Protein AF-A0A367ZGS3-F1 (afdb_monomer)

Nearest PDB structures (foldseek):
  3hsa-assembly1_B  TM=4.993E-01  e=2.688E+00  Shewanella amazonensis SB2B

Sequence (99 aa):
MPASLKAPCRSCHLPYLNGKDGLCLACLRGSSPVGLRCACGEIAVTVLLDRVGLNGEYAVEIPLCEQCLALELESWECQSVRSSAIEEERRAEKLASHF

Solvent-accessible surface ar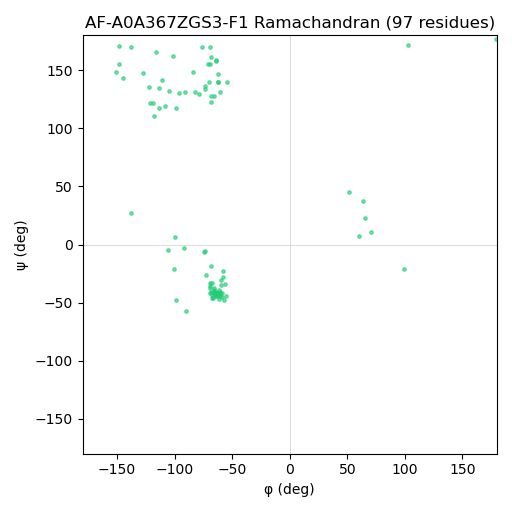ea (backbone atoms only — not comparable to full-atom values): 5780 Å² total; per-residue (Å²): 126,78,71,44,76,53,81,45,18,77,83,80,63,46,37,64,88,58,58,59,95,59,31,28,50,33,63,77,68,76,45,85,74,74,82,44,53,14,92,89,66,47,66,26,69,37,27,39,37,40,54,44,69,103,78,43,78,42,81,45,77,44,46,26,18,69,72,59,43,52,56,52,53,54,52,49,57,56,51,52,56,53,54,53,52,56,54,52,52,56,49,52,52,55,59,57,72,75,107

Foldseek 3Di:
DAKDWDAAAPPPRAEEDDDPPSHHPCVVVVHDDDFDAAPVGHTFNTWMWFFDDPVSPDTDIGGDHPVVVVVVVVVVVVVVVVVVVVVVVVVVVVVVVVD

Structure (mmCIF, N/CA/C/O backbone):
data_AF-A0A367ZGS3-F1
#
_entry.id   AF-A0A367ZGS3-F1
#
loop_
_atom_site.group_PDB
_atom_site.id
_atom_site.type_symbol
_atom_site.label_atom_id
_atom_site.label_alt_id
_atom_site.label_comp_id
_atom_site.label_asym_id
_atom_site.label_entity_id
_atom_site.label_seq_id
_atom_site.pdbx_PDB_ins_code
_atom_site.Cartn_x
_atom_site.Cartn_y
_atom_site.Cartn_z
_atom_site.occupancy
_atom_site.B_iso_or_equiv
_atom_site.auth_seq_id
_atom_site.auth_comp_id
_atom_site.auth_asym_id
_atom_site.auth_atom_id
_atom_site.pdbx_PDB_model_num
ATOM 1 N N . MET A 1 1 ? 0.881 8.356 -13.707 1.00 48.75 1 MET A N 1
ATOM 2 C CA . MET A 1 1 ? 1.548 8.390 -12.390 1.00 48.75 1 MET A CA 1
ATOM 3 C C . MET A 1 1 ? 2.207 7.043 -12.226 1.00 48.75 1 MET A C 1
ATOM 5 O O . MET A 1 1 ? 1.489 6.070 -12.435 1.00 48.75 1 MET A O 1
ATOM 9 N N . PRO A 1 2 ? 3.524 6.984 -11.981 1.00 69.25 2 PRO A N 1
ATOM 10 C CA . PRO A 1 2 ? 4.196 5.718 -11.733 1.00 69.25 2 PRO A CA 1
ATOM 11 C C . PRO A 1 2 ? 3.654 5.082 -10.454 1.00 69.25 2 PRO A C 1
ATOM 13 O O . PRO A 1 2 ? 3.069 5.765 -9.604 1.00 69.25 2 PRO A O 1
ATOM 16 N N . ALA A 1 3 ? 3.844 3.776 -10.358 1.00 79.00 3 ALA A N 1
ATOM 17 C CA . ALA A 1 3 ? 3.497 3.002 -9.190 1.00 79.00 3 ALA A CA 1
ATOM 18 C C . ALA A 1 3 ? 4.170 3.595 -7.932 1.00 79.00 3 ALA A C 1
ATOM 20 O O . ALA A 1 3 ? 5.292 4.105 -7.987 1.00 79.00 3 ALA A O 1
ATOM 21 N N . SER A 1 4 ? 3.457 3.627 -6.807 1.00 91.31 4 SER A N 1
ATOM 22 C CA . SER A 1 4 ? 3.931 4.283 -5.578 1.00 91.31 4 SER A CA 1
ATOM 23 C C . SER A 1 4 ? 3.403 3.591 -4.329 1.00 91.31 4 SER A C 1
ATOM 25 O O . SER A 1 4 ? 2.368 2.936 -4.368 1.00 91.31 4 SER A O 1
ATOM 27 N N . LEU A 1 5 ? 4.095 3.726 -3.199 1.00 94.62 5 LEU A N 1
ATOM 28 C CA . LEU A 1 5 ? 3.669 3.094 -1.950 1.00 94.62 5 LEU A CA 1
ATOM 29 C C . LEU A 1 5 ? 2.761 4.024 -1.144 1.00 94.62 5 LEU A C 1
ATOM 31 O O . LEU A 1 5 ? 3.088 5.187 -0.896 1.00 94.62 5 LEU A O 1
ATOM 35 N N . LYS A 1 6 ? 1.623 3.496 -0.694 1.00 95.56 6 LYS A N 1
ATOM 36 C CA . LYS A 1 6 ? 0.701 4.204 0.195 1.00 95.56 6 LYS A CA 1
ATOM 37 C C . LYS A 1 6 ? 1.288 4.279 1.602 1.00 95.56 6 LYS A C 1
ATOM 39 O O . LYS A 1 6 ? 1.720 3.273 2.161 1.00 95.56 6 LYS A O 1
ATOM 44 N N . ALA A 1 7 ? 1.238 5.462 2.210 1.00 96.69 7 ALA A N 1
ATOM 45 C CA . ALA A 1 7 ? 1.662 5.635 3.595 1.00 96.69 7 ALA A CA 1
ATOM 46 C C . ALA A 1 7 ? 0.785 4.802 4.560 1.00 96.69 7 ALA A C 1
ATOM 48 O O . ALA A 1 7 ? -0.441 4.759 4.393 1.00 96.69 7 ALA A O 1
ATOM 49 N N . PRO A 1 8 ? 1.378 4.172 5.592 1.00 97.56 8 PRO A N 1
ATOM 50 C CA . PRO A 1 8 ? 0.634 3.383 6.568 1.00 97.56 8 PRO A CA 1
ATOM 51 C C . PRO A 1 8 ? -0.252 4.264 7.457 1.00 97.56 8 PRO A C 1
ATOM 53 O O . PRO A 1 8 ? -0.172 5.496 7.449 1.00 97.56 8 PRO A O 1
ATOM 56 N N . CYS A 1 9 ? -1.123 3.631 8.245 1.00 97.94 9 CYS A N 1
ATOM 57 C CA . CYS A 1 9 ? -1.973 4.350 9.190 1.00 97.94 9 CYS A CA 1
ATOM 58 C C . CYS A 1 9 ? -1.114 5.110 10.209 1.00 97.94 9 CYS A C 1
ATOM 60 O O . CYS A 1 9 ? -0.244 4.527 10.849 1.00 97.94 9 CYS A O 1
ATOM 62 N N . ARG A 1 10 ? -1.400 6.393 10.435 1.00 97.94 10 ARG A N 1
ATOM 63 C CA . ARG A 1 10 ? -0.633 7.220 11.386 1.00 97.94 10 ARG A CA 1
ATOM 64 C C . ARG A 1 10 ? -0.808 6.817 12.853 1.00 97.94 10 ARG A C 1
ATOM 66 O O . ARG A 1 10 ? -0.003 7.223 13.679 1.00 97.94 10 ARG A O 1
ATOM 73 N N . SER A 1 11 ? -1.862 6.062 13.175 1.00 97.38 11 SER A N 1
ATOM 74 C CA . SER A 1 11 ? -2.182 5.654 14.549 1.00 97.38 11 SER A CA 1
ATOM 75 C C . SER A 1 11 ? -1.717 4.235 14.878 1.00 97.38 11 SER A C 1
ATOM 77 O O . SER A 1 11 ? -1.114 4.036 15.924 1.00 97.38 11 SER A O 1
ATOM 79 N N . CYS A 1 12 ? -1.993 3.253 14.015 1.00 96.94 12 CYS A N 1
ATOM 80 C CA . CYS A 1 12 ? -1.622 1.855 14.268 1.00 96.94 12 CYS A CA 1
ATOM 81 C C . CYS A 1 12 ? -0.431 1.364 13.440 1.00 96.94 12 CYS A C 1
ATOM 83 O O . CYS A 1 12 ? -0.024 0.220 13.604 1.00 96.94 12 CYS A O 1
ATOM 85 N N . HIS A 1 13 ? 0.091 2.188 12.527 1.00 97.12 13 HIS A N 1
ATOM 86 C CA . HIS A 1 13 ? 1.207 1.865 11.629 1.00 97.12 13 HIS A CA 1
ATOM 87 C C . HIS A 1 13 ? 0.981 0.674 10.684 1.00 97.12 13 HIS A C 1
ATOM 89 O O . HIS A 1 13 ? 1.888 0.298 9.950 1.00 97.12 13 HIS A O 1
ATOM 95 N N . LEU A 1 14 ? -0.238 0.127 10.628 1.00 97.38 14 LEU A N 1
ATOM 96 C CA . LEU A 1 14 ? -0.587 -0.951 9.707 1.00 97.38 14 LEU A CA 1
ATOM 97 C C . LEU A 1 14 ? -0.967 -0.418 8.314 1.00 97.38 14 LEU A C 1
ATOM 99 O O . LEU A 1 14 ? -1.559 0.669 8.206 1.00 97.38 14 LEU A O 1
ATOM 103 N N . PRO A 1 15 ? -0.686 -1.189 7.246 1.00 97.81 15 PRO A N 1
ATOM 104 C CA . PRO A 1 15 ? -1.210 -0.916 5.912 1.00 97.81 15 PRO A CA 1
ATOM 105 C C . PRO A 1 15 ? -2.743 -0.999 5.891 1.00 97.81 15 PRO A C 1
ATOM 107 O O . PRO A 1 15 ? -3.350 -1.787 6.618 1.00 97.81 15 PRO A O 1
ATOM 110 N N . TYR A 1 16 ? -3.386 -0.175 5.058 1.00 97.62 16 TYR A N 1
ATOM 111 C CA . TYR A 1 16 ? -4.847 -0.105 4.972 1.00 97.62 16 TYR A CA 1
ATOM 112 C C . TYR A 1 16 ? -5.340 0.302 3.575 1.00 97.62 16 TYR A C 1
ATOM 114 O O . TYR A 1 16 ? -4.717 1.106 2.883 1.00 97.62 16 TYR A O 1
ATOM 122 N N . LEU A 1 17 ? -6.511 -0.212 3.190 1.00 96.38 17 LEU A N 1
ATOM 123 C CA . LEU A 1 17 ? -7.213 0.175 1.959 1.00 96.38 17 LEU A CA 1
ATOM 124 C C . LEU A 1 17 ? -8.160 1.349 2.238 1.00 96.38 17 LEU A C 1
ATOM 126 O O . LEU A 1 17 ? -8.000 2.451 1.725 1.00 96.38 17 LEU A O 1
ATOM 130 N N . ASN A 1 18 ? -9.080 1.154 3.181 1.00 95.38 18 ASN A N 1
ATOM 131 C CA . ASN A 1 18 ? -10.103 2.142 3.504 1.00 95.38 18 ASN A CA 1
ATOM 132 C C . ASN A 1 18 ? -9.692 3.012 4.689 1.00 95.38 18 ASN A C 1
ATOM 134 O O . ASN A 1 18 ? -9.316 2.504 5.750 1.00 95.38 18 ASN A O 1
ATOM 138 N N . GLY A 1 19 ? -9.808 4.324 4.523 1.00 95.19 19 GLY A N 1
ATOM 139 C CA . GLY A 1 19 ? -9.428 5.290 5.539 1.00 95.19 19 GLY A CA 1
ATOM 140 C C . GLY A 1 19 ? -9.649 6.725 5.087 1.00 95.19 19 GLY A C 1
ATOM 141 O O . GLY A 1 19 ? -10.053 6.978 3.954 1.00 95.19 19 GLY A O 1
ATOM 142 N N . LYS A 1 20 ? -9.384 7.664 5.989 1.00 96.62 20 LYS A N 1
ATOM 143 C CA . LYS A 1 20 ? -9.467 9.101 5.723 1.00 96.62 20 LYS A CA 1
ATOM 144 C C . LYS A 1 20 ? -8.367 9.812 6.496 1.00 96.62 20 LYS A C 1
ATOM 146 O O . LYS A 1 20 ? -8.040 9.398 7.606 1.00 96.62 20 LYS A O 1
ATOM 151 N N . ASP A 1 21 ? -7.788 10.851 5.899 1.00 95.56 21 ASP A N 1
ATOM 152 C CA . ASP A 1 21 ? -6.784 11.705 6.540 1.00 95.56 21 ASP A CA 1
ATOM 153 C C . ASP A 1 21 ? -5.629 10.884 7.149 1.00 95.56 21 ASP A C 1
ATOM 155 O O . ASP A 1 21 ? -5.237 11.073 8.297 1.00 95.56 21 ASP A O 1
ATOM 159 N N . GLY A 1 22 ? -5.104 9.895 6.416 1.00 95.69 22 GLY A N 1
ATOM 160 C CA . GLY A 1 22 ? -3.988 9.058 6.880 1.00 95.69 22 GLY A CA 1
ATOM 161 C C . GLY A 1 22 ? -4.324 8.076 8.016 1.00 95.69 22 GLY A C 1
ATOM 162 O O . GLY A 1 22 ? -3.410 7.523 8.627 1.00 95.69 22 GLY A O 1
ATOM 163 N N . LEU A 1 23 ? -5.604 7.879 8.344 1.00 97.69 23 LEU A N 1
ATOM 164 C CA . LEU A 1 23 ? -6.069 6.930 9.355 1.00 97.69 23 LEU A CA 1
ATOM 165 C C . LEU A 1 23 ? -6.874 5.810 8.704 1.00 97.69 23 LEU A C 1
ATOM 167 O O . LEU A 1 23 ? -7.761 6.067 7.891 1.00 97.69 23 LEU A O 1
ATOM 171 N N . CYS A 1 24 ? -6.604 4.567 9.102 1.00 97.62 24 CYS A N 1
ATOM 172 C CA . CYS A 1 24 ? -7.399 3.432 8.655 1.00 97.62 24 CYS A CA 1
ATOM 173 C C . CYS A 1 24 ? -8.812 3.478 9.254 1.00 97.62 24 CYS A C 1
ATOM 175 O O . CYS A 1 24 ? -9.045 4.029 10.335 1.00 97.62 24 CYS A O 1
ATOM 177 N N . LEU A 1 25 ? -9.761 2.843 8.568 1.00 97.19 25 LEU A N 1
ATOM 178 C CA . LEU A 1 25 ? -11.161 2.793 8.985 1.00 97.19 25 LEU A CA 1
ATOM 179 C C . LEU A 1 25 ? -11.348 2.216 10.397 1.00 97.19 25 LEU A C 1
ATOM 181 O O . LEU A 1 25 ? -12.231 2.662 11.125 1.00 97.19 25 LEU A O 1
ATOM 185 N N . ALA A 1 26 ? -10.516 1.251 10.797 1.00 97.19 26 ALA A N 1
ATOM 186 C CA . ALA A 1 26 ? -10.594 0.652 12.126 1.00 97.19 26 ALA A CA 1
ATOM 187 C C . ALA A 1 26 ? -10.227 1.652 13.233 1.00 97.19 26 ALA A C 1
ATOM 189 O O . ALA A 1 26 ? -10.991 1.791 14.188 1.00 97.19 26 ALA A O 1
ATOM 190 N N . CYS A 1 27 ? -9.129 2.401 13.064 1.00 97.31 27 CYS A N 1
ATOM 191 C CA . CYS A 1 27 ? -8.728 3.466 13.987 1.00 97.31 27 CYS A CA 1
ATOM 192 C C . CYS A 1 27 ? -9.769 4.589 14.040 1.00 97.31 27 CYS A C 1
ATOM 194 O O . CYS A 1 27 ? -10.113 5.041 15.126 1.00 97.31 27 CYS A O 1
ATOM 196 N N . LEU A 1 28 ? -10.328 4.991 12.890 1.00 97.62 28 LEU A N 1
ATOM 197 C CA . LEU A 1 28 ? -11.407 5.988 12.835 1.00 97.62 28 LEU A CA 1
ATOM 198 C C . LEU A 1 28 ? -12.657 5.555 13.615 1.00 97.62 28 LEU A C 1
ATOM 200 O O . LEU A 1 28 ? -13.380 6.396 14.137 1.00 97.62 28 LEU A O 1
ATOM 204 N N . ARG A 1 29 ? -12.911 4.246 13.697 1.00 97.00 29 ARG A N 1
ATOM 205 C CA . ARG A 1 29 ? -14.043 3.661 14.428 1.00 97.00 29 ARG A CA 1
ATOM 206 C C . ARG A 1 29 ? -13.721 3.301 15.882 1.00 97.00 29 ARG A C 1
ATOM 208 O O . ARG A 1 29 ? -14.608 2.812 16.572 1.00 97.00 29 ARG A O 1
ATOM 215 N N . GLY A 1 30 ? -12.479 3.483 16.33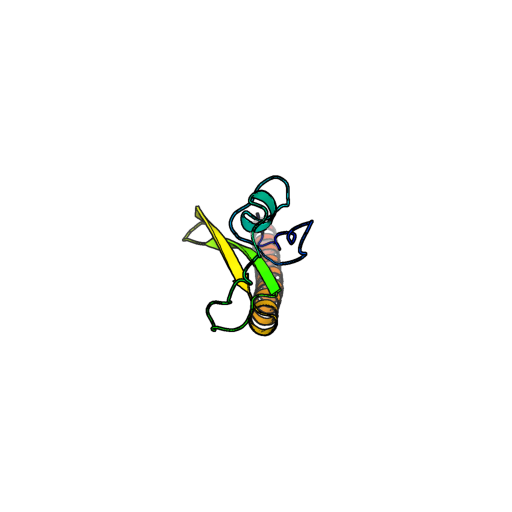9 1.00 96.25 30 GLY A N 1
ATOM 216 C CA . GLY A 1 30 ? -12.043 3.030 17.667 1.00 96.25 30 GLY A CA 1
ATOM 217 C C . GLY A 1 30 ? -12.047 1.504 17.835 1.00 96.25 30 GLY A C 1
ATOM 218 O O . GLY A 1 30 ? -12.151 1.003 18.949 1.00 96.25 30 GLY A O 1
ATOM 219 N N . SER A 1 31 ? -11.966 0.759 16.732 1.00 95.94 31 SER A N 1
ATOM 220 C CA . SER A 1 31 ? -11.945 -0.709 16.717 1.00 95.94 31 SER A CA 1
ATOM 221 C C . SER A 1 31 ? -10.531 -1.256 16.513 1.00 95.94 31 SER A C 1
ATOM 223 O O . SER A 1 31 ? -9.649 -0.545 16.027 1.00 95.94 31 SER A O 1
ATOM 225 N N . SER A 1 32 ? -10.323 -2.534 16.840 1.00 95.44 32 SER A N 1
ATOM 226 C CA . SER A 1 32 ? -9.031 -3.191 16.622 1.00 95.44 32 SER A CA 1
ATOM 227 C C . SER A 1 32 ? -8.748 -3.361 15.120 1.00 95.44 32 SER A C 1
ATOM 229 O O . SER A 1 32 ? -9.564 -3.967 14.417 1.00 95.44 32 SER A O 1
ATOM 231 N N . PRO A 1 33 ? -7.632 -2.827 14.593 1.00 94.25 33 PRO A N 1
ATOM 232 C CA . PRO A 1 33 ? -7.277 -2.991 13.192 1.00 94.25 33 PRO A CA 1
ATOM 233 C C . PRO A 1 33 ? -6.859 -4.434 12.892 1.00 94.25 33 PRO A C 1
ATOM 235 O O . PRO A 1 33 ? -6.134 -5.062 13.659 1.00 94.25 33 PRO A O 1
ATOM 238 N N . VAL A 1 34 ? -7.286 -4.940 11.735 1.00 93.06 34 VAL A N 1
ATOM 239 C CA . VAL A 1 34 ? -6.881 -6.251 11.215 1.00 93.06 34 VAL A CA 1
ATOM 240 C C . VAL A 1 34 ? -5.873 -6.034 10.092 1.00 93.06 34 VAL A C 1
ATOM 242 O O . VAL A 1 34 ? -6.100 -5.205 9.210 1.00 93.06 34 VAL A O 1
ATOM 245 N N . GLY A 1 35 ? -4.759 -6.765 10.137 1.00 93.06 3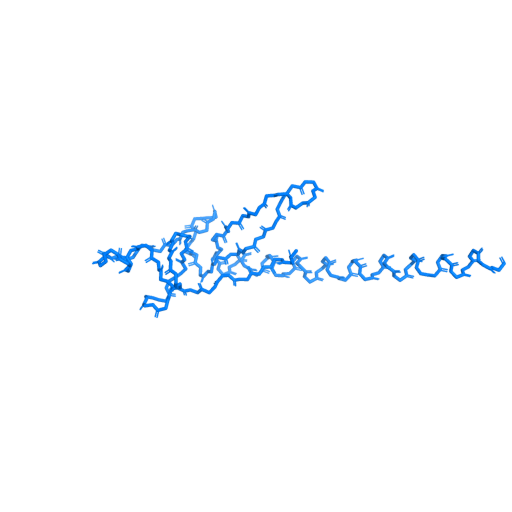5 GLY A N 1
ATOM 246 C CA . GLY A 1 35 ? -3.734 -6.714 9.099 1.00 93.06 35 GLY A CA 1
ATOM 247 C C . GLY A 1 35 ? -4.275 -7.170 7.745 1.00 93.06 35 GLY A C 1
ATOM 248 O O . GLY A 1 35 ? -5.040 -8.133 7.658 1.00 93.06 35 GLY A O 1
ATOM 249 N N . LEU A 1 36 ? -3.870 -6.475 6.684 1.00 97.62 36 LEU A N 1
ATOM 250 C CA . LEU A 1 36 ? -4.161 -6.899 5.320 1.00 97.62 36 LEU A CA 1
ATOM 251 C C . LEU A 1 36 ? -3.340 -8.140 4.964 1.00 97.62 36 LEU A C 1
ATOM 253 O O . LEU A 1 36 ? -2.262 -8.372 5.514 1.00 97.62 36 LEU A O 1
ATOM 257 N N . ARG A 1 37 ? -3.844 -8.919 4.009 1.00 98.19 37 ARG A N 1
ATOM 258 C CA . ARG A 1 37 ? -3.111 -10.036 3.417 1.00 98.19 37 ARG A CA 1
ATOM 259 C C . ARG A 1 37 ? -2.743 -9.717 1.980 1.00 98.19 37 ARG A C 1
ATOM 261 O O . ARG A 1 37 ? -3.534 -9.118 1.254 1.00 98.19 37 ARG A O 1
ATOM 268 N N . CYS A 1 38 ? -1.547 -10.136 1.603 1.00 98.12 38 CYS A N 1
ATOM 269 C CA . CYS A 1 38 ? -1.126 -10.238 0.221 1.00 98.12 38 CYS A CA 1
ATOM 270 C C . CYS A 1 38 ? -1.975 -11.292 -0.503 1.00 98.12 38 CYS A C 1
ATOM 272 O O . CYS A 1 38 ? -2.505 -12.211 0.126 1.00 98.12 38 CYS A O 1
ATOM 274 N N . ALA A 1 39 ? -2.054 -11.205 -1.830 1.00 96.56 39 ALA A N 1
ATOM 275 C CA . ALA A 1 39 ? -2.713 -12.221 -2.651 1.00 96.56 39 ALA A CA 1
ATOM 276 C C . ALA A 1 39 ? -2.102 -13.626 -2.468 1.00 96.56 39 ALA A C 1
ATOM 278 O O . ALA A 1 39 ? -2.815 -14.618 -2.586 1.00 96.56 39 ALA A O 1
ATOM 279 N N . CYS A 1 40 ? -0.815 -13.722 -2.112 1.00 97.06 40 CYS A N 1
ATOM 280 C CA . CYS A 1 40 ? -0.163 -14.996 -1.793 1.00 97.06 40 CYS A CA 1
ATOM 281 C C . CYS A 1 40 ? -0.569 -15.586 -0.426 1.00 97.06 40 CYS A C 1
ATOM 283 O O . CYS A 1 40 ? -0.170 -16.698 -0.098 1.00 97.06 40 CYS A O 1
ATOM 285 N N . GLY A 1 41 ? -1.356 -14.858 0.374 1.00 97.12 41 GLY A N 1
ATOM 286 C CA . GLY A 1 41 ? -1.848 -15.282 1.685 1.00 97.12 41 GLY A CA 1
ATOM 287 C C . GLY A 1 41 ? -1.056 -14.727 2.869 1.00 97.12 41 GLY A C 1
ATOM 288 O O . GLY A 1 41 ? -1.616 -14.632 3.964 1.00 97.12 41 GLY A O 1
ATOM 289 N N . GLU A 1 42 ? 0.192 -14.302 2.667 1.00 98.19 42 GLU A N 1
ATOM 290 C CA . GLU A 1 42 ? 1.036 -13.726 3.722 1.00 98.19 42 GLU A CA 1
ATOM 291 C C . GLU A 1 42 ? 0.554 -12.354 4.206 1.00 98.19 42 GLU A C 1
ATOM 293 O O . GLU A 1 42 ? -0.219 -11.666 3.534 1.00 98.19 42 GLU A O 1
ATOM 298 N N . ILE A 1 43 ? 1.015 -11.938 5.388 1.00 97.69 43 ILE A N 1
ATOM 299 C CA . ILE A 1 43 ? 0.689 -10.614 5.932 1.00 97.69 43 ILE A CA 1
ATOM 300 C C . ILE A 1 43 ? 1.303 -9.528 5.048 1.00 97.69 43 ILE A C 1
ATOM 302 O O . ILE A 1 43 ? 2.497 -9.535 4.748 1.00 97.69 43 ILE A O 1
ATOM 306 N N . ALA A 1 44 ? 0.468 -8.581 4.627 1.00 98.31 44 ALA A N 1
ATOM 307 C CA . ALA A 1 44 ? 0.927 -7.438 3.864 1.00 98.31 44 ALA A CA 1
ATOM 308 C C . ALA A 1 44 ? 1.674 -6.458 4.775 1.00 98.31 44 ALA A C 1
ATOM 310 O O . ALA A 1 44 ? 1.216 -6.136 5.873 1.00 98.31 44 ALA A O 1
ATOM 311 N N . VAL A 1 45 ? 2.801 -5.956 4.282 1.00 97.94 45 VAL A N 1
ATOM 312 C CA . VAL A 1 45 ? 3.634 -4.946 4.950 1.00 97.94 45 VAL A CA 1
ATOM 313 C C . VAL A 1 45 ? 3.399 -3.553 4.371 1.00 97.94 45 VAL A C 1
ATOM 315 O O . VAL A 1 45 ? 3.641 -2.554 5.040 1.00 97.94 45 VAL A O 1
ATOM 318 N N . THR A 1 46 ? 2.876 -3.473 3.145 1.00 97.75 46 THR A N 1
ATOM 319 C CA . THR A 1 46 ? 2.571 -2.211 2.468 1.00 97.75 46 THR A CA 1
ATOM 320 C C . THR A 1 46 ? 1.362 -2.341 1.543 1.00 97.75 46 THR A C 1
ATOM 322 O O . THR A 1 46 ? 0.858 -3.442 1.303 1.00 97.75 46 THR A O 1
ATOM 325 N N . VAL A 1 47 ? 0.892 -1.207 1.024 1.00 97.81 47 VAL A N 1
ATOM 326 C CA . VAL A 1 47 ? -0.076 -1.145 -0.074 1.00 97.81 47 VAL A CA 1
ATOM 327 C C . VAL A 1 47 ? 0.571 -0.414 -1.237 1.00 97.81 47 VAL A C 1
ATOM 329 O O . VAL A 1 47 ? 0.974 0.744 -1.116 1.00 97.81 47 VAL A O 1
ATOM 332 N N . LEU A 1 48 ? 0.639 -1.100 -2.366 1.00 95.69 48 LEU A N 1
ATOM 333 C CA . LEU A 1 48 ? 1.052 -0.550 -3.633 1.00 95.69 48 LEU A CA 1
ATOM 334 C C . LEU A 1 48 ? -0.116 0.174 -4.311 1.00 95.69 48 LEU A C 1
ATOM 336 O O . LEU A 1 48 ? -1.206 -0.378 -4.426 1.00 95.69 48 LEU A O 1
ATOM 340 N N . LEU A 1 49 ? 0.122 1.392 -4.779 1.00 94.44 49 LEU A N 1
ATOM 341 C CA . LEU A 1 49 ? -0.764 2.153 -5.650 1.00 94.44 49 LEU A CA 1
ATOM 342 C C . LEU A 1 49 ? -0.259 2.010 -7.079 1.00 94.44 49 LEU A C 1
ATOM 344 O O . LEU A 1 49 ? 0.844 2.471 -7.377 1.00 94.44 49 LEU A O 1
ATOM 348 N N . ASP A 1 50 ? -1.063 1.415 -7.953 1.00 91.06 50 ASP A N 1
ATOM 349 C CA . ASP A 1 50 ? -0.678 1.199 -9.347 1.00 91.06 50 ASP A CA 1
ATOM 350 C C . ASP A 1 50 ? -1.827 1.488 -10.323 1.00 91.06 50 ASP A C 1
ATOM 352 O O . ASP A 1 50 ? -2.973 1.724 -9.925 1.00 91.06 50 ASP A O 1
ATOM 356 N N . ARG A 1 51 ? -1.509 1.519 -11.618 1.00 89.44 51 ARG A N 1
ATOM 357 C CA . ARG A 1 51 ? -2.453 1.673 -12.719 1.00 89.44 51 ARG A CA 1
ATOM 358 C C . ARG A 1 51 ? -2.376 0.486 -13.663 1.00 89.44 51 ARG A C 1
ATOM 360 O O . ARG A 1 51 ? -1.355 0.254 -14.295 1.00 89.44 51 ARG A O 1
ATOM 367 N N . VAL A 1 52 ? -3.501 -0.195 -13.836 1.00 86.19 52 VAL A N 1
ATOM 368 C CA . VAL A 1 52 ? -3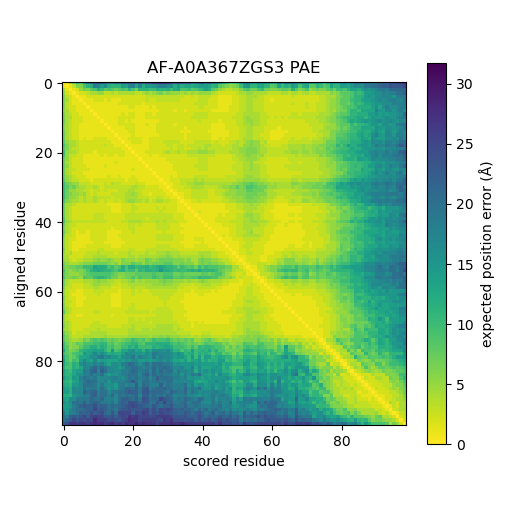.625 -1.372 -14.704 1.00 86.19 52 VAL A CA 1
ATOM 369 C C . VAL A 1 52 ? -4.583 -1.106 -15.869 1.00 86.19 52 VAL A C 1
ATOM 371 O O . VAL A 1 52 ? -5.336 -0.128 -15.865 1.00 86.19 52 VAL A O 1
ATOM 374 N N . GLY A 1 53 ? -4.547 -1.977 -16.879 1.00 87.38 53 GLY A N 1
ATOM 375 C CA . GLY A 1 53 ? -5.318 -1.847 -18.122 1.00 87.38 53 GLY A CA 1
ATOM 376 C C . GLY A 1 53 ? -4.473 -1.361 -19.300 1.00 87.38 53 GLY A C 1
ATOM 377 O O . GLY A 1 53 ? -3.323 -0.959 -19.122 1.00 87.38 53 GLY A O 1
ATOM 378 N N . LEU A 1 54 ? -5.047 -1.384 -20.508 1.00 80.62 54 LEU A N 1
ATOM 379 C CA . LEU A 1 54 ? -4.328 -1.133 -21.774 1.00 80.62 54 LEU A CA 1
ATOM 380 C C . LEU A 1 54 ? -3.634 0.239 -21.820 1.00 80.62 54 LEU A C 1
ATOM 382 O O . LEU A 1 54 ? -2.667 0.404 -22.552 1.00 80.62 54 LEU A O 1
ATOM 386 N N . ASN A 1 55 ? -4.101 1.199 -21.016 1.00 80.81 55 ASN A N 1
ATOM 387 C CA . ASN A 1 55 ? -3.508 2.530 -20.866 1.00 80.81 55 ASN A CA 1
ATOM 388 C C . ASN A 1 55 ? -3.470 3.008 -19.397 1.00 80.81 55 ASN A C 1
ATOM 390 O O . ASN A 1 55 ? -3.545 4.209 -19.132 1.00 80.81 55 ASN A O 1
ATOM 394 N N . GLY A 1 56 ? -3.412 2.091 -18.421 1.00 82.94 56 GLY A N 1
ATOM 395 C CA . GLY A 1 56 ? -3.418 2.459 -16.995 1.00 82.94 56 GLY A CA 1
ATOM 396 C C . GLY A 1 56 ? -4.713 3.156 -16.550 1.00 82.94 56 GLY A C 1
ATOM 397 O O . GLY A 1 56 ? -4.697 4.129 -15.781 1.00 82.94 56 GLY A O 1
ATOM 398 N N . GLU A 1 57 ? -5.833 2.696 -17.101 1.00 88.56 57 GLU A N 1
ATOM 399 C CA . GLU A 1 57 ? -7.164 3.283 -16.937 1.00 88.56 57 GLU A CA 1
ATOM 400 C C . GLU A 1 57 ? -7.753 3.032 -15.541 1.00 88.56 57 GLU A C 1
ATOM 402 O O . GLU A 1 57 ? -8.521 3.854 -15.037 1.00 88.56 57 GLU A O 1
ATOM 407 N N . TYR A 1 58 ? -7.333 1.953 -14.876 1.00 90.38 58 TYR A N 1
ATOM 408 C CA . TYR A 1 58 ? -7.817 1.575 -13.555 1.00 90.38 58 TYR A CA 1
ATOM 409 C C . TYR A 1 58 ? -6.744 1.810 -12.500 1.00 90.38 58 TYR A C 1
ATOM 411 O O . TYR A 1 58 ? -5.680 1.201 -12.549 1.00 90.38 58 TYR A O 1
ATOM 419 N N . ALA A 1 59 ? -7.036 2.669 -11.523 1.00 91.31 59 ALA A N 1
ATOM 420 C CA . ALA A 1 59 ? -6.219 2.784 -10.322 1.00 91.31 59 ALA A CA 1
ATOM 421 C C . ALA A 1 59 ? -6.549 1.631 -9.368 1.00 91.31 59 ALA A C 1
ATOM 423 O O . ALA A 1 59 ? -7.720 1.394 -9.064 1.00 91.31 59 ALA A O 1
ATOM 424 N N . VAL A 1 60 ? -5.521 0.935 -8.894 1.00 93.12 60 VAL A N 1
ATOM 425 C CA . VAL A 1 60 ? -5.651 -0.203 -7.984 1.00 93.12 60 VAL A CA 1
ATOM 426 C C . VAL A 1 60 ? -4.777 -0.014 -6.754 1.00 93.12 60 VAL A C 1
ATOM 428 O O . VAL A 1 60 ? -3.709 0.593 -6.807 1.00 93.12 60 VAL A O 1
ATOM 431 N N . GLU A 1 61 ? -5.257 -0.549 -5.636 1.00 96.06 61 GLU A N 1
ATOM 432 C CA . GLU A 1 61 ? -4.516 -0.640 -4.384 1.00 96.06 61 GLU A CA 1
ATOM 433 C C . GLU A 1 61 ? -4.247 -2.118 -4.089 1.00 96.06 61 GLU A C 1
ATOM 435 O O . GLU A 1 61 ? -5.184 -2.899 -3.913 1.00 96.06 61 GLU A O 1
ATOM 440 N N . ILE A 1 62 ? -2.975 -2.508 -4.041 1.00 95.81 62 ILE A N 1
ATOM 441 C CA . ILE A 1 62 ? -2.549 -3.904 -3.930 1.00 95.81 62 ILE A CA 1
ATOM 442 C C . ILE A 1 62 ? -1.779 -4.084 -2.618 1.00 95.81 62 ILE A C 1
ATOM 444 O O . ILE A 1 62 ? -0.674 -3.561 -2.477 1.00 95.81 62 ILE A O 1
ATOM 448 N N . PRO A 1 63 ? -2.319 -4.805 -1.625 1.00 97.94 63 PRO A N 1
ATOM 449 C CA . PRO A 1 63 ? -1.562 -5.158 -0.432 1.00 97.94 63 PRO A CA 1
ATOM 450 C C . PRO A 1 63 ? -0.453 -6.151 -0.789 1.00 97.94 63 PRO A C 1
ATOM 452 O O . PRO A 1 63 ? -0.731 -7.197 -1.375 1.00 97.94 63 PRO A O 1
ATOM 455 N N . LEU A 1 64 ? 0.786 -5.852 -0.405 1.00 98.06 64 LEU A N 1
ATOM 456 C CA . LEU A 1 64 ? 1.945 -6.698 -0.694 1.00 98.06 64 LEU A CA 1
ATOM 457 C C . LEU A 1 64 ? 2.647 -7.112 0.595 1.00 98.06 64 LEU A C 1
ATOM 459 O O . LEU A 1 64 ? 2.870 -6.289 1.487 1.00 98.06 64 LEU A O 1
ATOM 463 N N . CYS A 1 65 ? 3.001 -8.394 0.690 1.00 98.50 65 CYS A N 1
ATOM 464 C CA . CYS A 1 65 ? 3.976 -8.872 1.668 1.00 98.50 65 CYS A CA 1
ATOM 465 C C . CYS A 1 65 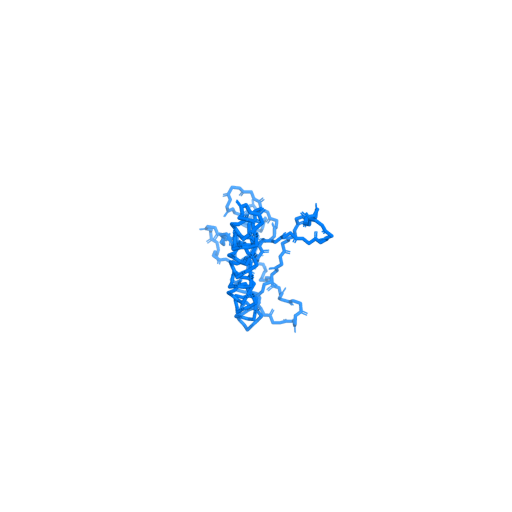? 5.393 -8.499 1.209 1.00 98.50 65 CYS A C 1
ATOM 467 O O . CYS A 1 65 ? 5.589 -8.065 0.076 1.00 98.50 65 CYS A O 1
ATOM 469 N N . GLU A 1 66 ? 6.383 -8.685 2.077 1.00 97.94 66 GLU A N 1
ATOM 470 C CA . GLU A 1 66 ? 7.778 -8.318 1.804 1.00 97.94 66 GLU A CA 1
ATOM 471 C C . GLU A 1 66 ? 8.334 -8.967 0.524 1.00 97.94 66 GLU A C 1
ATOM 473 O O . GLU A 1 66 ? 8.926 -8.290 -0.311 1.00 97.94 66 GLU A O 1
ATOM 478 N N . GLN A 1 67 ? 8.066 -10.259 0.322 1.00 97.94 67 GLN A N 1
ATOM 479 C CA . GLN A 1 67 ? 8.563 -11.015 -0.833 1.00 97.94 67 GLN A CA 1
ATOM 480 C C . GLN A 1 67 ? 7.932 -10.535 -2.144 1.00 97.94 67 GLN A C 1
ATOM 482 O O . GLN A 1 67 ? 8.633 -10.302 -3.123 1.00 97.94 67 GLN A O 1
ATOM 487 N N . CYS A 1 68 ? 6.609 -10.349 -2.168 1.00 97.38 68 CYS A N 1
ATOM 488 C CA . CYS A 1 68 ? 5.933 -9.843 -3.361 1.00 97.38 68 CYS A CA 1
ATOM 489 C C . CYS A 1 68 ? 6.289 -8.378 -3.633 1.00 97.38 68 CYS A C 1
ATOM 491 O O . CYS A 1 68 ? 6.402 -7.996 -4.790 1.00 97.38 68 CYS A O 1
ATOM 493 N N . LEU A 1 69 ? 6.517 -7.570 -2.593 1.00 95.94 69 LEU A N 1
ATOM 494 C CA . LEU A 1 69 ? 7.001 -6.202 -2.757 1.00 95.94 69 LEU A CA 1
ATOM 495 C C . LEU A 1 69 ? 8.368 -6.168 -3.450 1.00 95.94 69 LEU A C 1
ATOM 497 O O . LEU A 1 69 ? 8.551 -5.361 -4.354 1.00 95.94 69 LEU A O 1
ATOM 501 N N . ALA A 1 70 ? 9.301 -7.041 -3.061 1.00 94.75 70 ALA A N 1
ATOM 502 C CA . ALA A 1 70 ? 10.609 -7.120 -3.709 1.00 94.75 70 ALA A CA 1
ATOM 503 C C . ALA A 1 70 ? 10.482 -7.420 -5.213 1.00 94.75 70 ALA A C 1
ATOM 505 O O . ALA A 1 70 ? 11.074 -6.716 -6.026 1.00 94.75 70 ALA A O 1
ATOM 506 N N . LEU A 1 71 ? 9.630 -8.383 -5.582 1.00 93.94 71 LEU A N 1
ATOM 507 C CA . LEU A 1 71 ? 9.377 -8.729 -6.986 1.00 93.94 71 LEU A CA 1
ATOM 508 C C . LEU A 1 71 ? 8.800 -7.555 -7.794 1.00 93.94 71 LEU A C 1
ATOM 510 O O . LEU A 1 71 ? 9.199 -7.333 -8.937 1.00 93.94 71 LEU A O 1
ATOM 514 N N . GLU A 1 72 ? 7.874 -6.790 -7.211 1.00 92.12 72 GLU A N 1
ATOM 515 C CA . GLU A 1 72 ? 7.309 -5.611 -7.879 1.00 92.12 72 GLU A CA 1
ATOM 516 C C . GLU A 1 72 ? 8.364 -4.515 -8.084 1.00 92.12 72 GLU A C 1
ATOM 518 O O . GLU A 1 72 ? 8.456 -3.938 -9.168 1.00 92.12 72 GLU A O 1
ATOM 523 N N . LEU A 1 73 ? 9.207 -4.262 -7.079 1.00 88.50 73 LEU A N 1
AT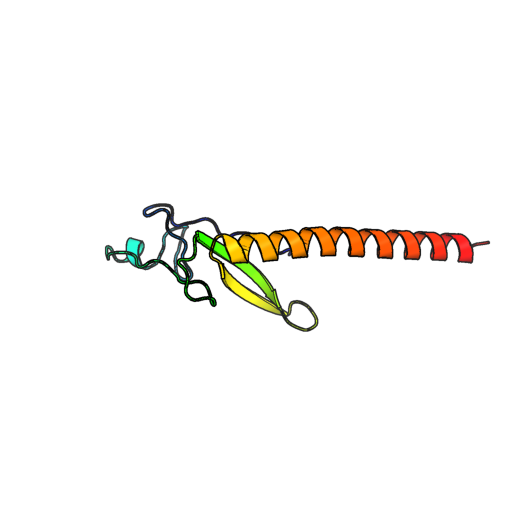OM 524 C CA . LEU A 1 73 ? 10.280 -3.269 -7.179 1.00 88.50 73 LEU A CA 1
ATOM 525 C C . LEU A 1 73 ? 11.316 -3.649 -8.250 1.00 88.50 73 LEU A C 1
ATOM 527 O O . LEU A 1 73 ? 11.668 -2.807 -9.077 1.00 88.50 73 LEU A O 1
ATOM 531 N N . GLU A 1 74 ? 11.736 -4.916 -8.302 1.00 88.25 74 GLU A N 1
ATOM 532 C CA . GLU A 1 74 ? 12.643 -5.431 -9.342 1.00 88.25 74 GLU A CA 1
ATOM 533 C C . GLU A 1 74 ? 12.056 -5.257 -10.755 1.00 88.25 74 GLU A C 1
ATOM 535 O O . GLU A 1 74 ? 12.749 -4.857 -11.700 1.00 88.25 74 GLU A O 1
ATOM 540 N N . SER A 1 75 ? 10.753 -5.518 -10.908 1.00 83.44 75 SER A N 1
ATOM 541 C CA . SER A 1 75 ? 10.034 -5.329 -12.172 1.00 83.44 75 SER A CA 1
ATOM 542 C C . SER A 1 75 ? 10.060 -3.868 -12.628 1.00 83.44 75 SER A C 1
ATOM 544 O O . SER A 1 75 ? 10.290 -3.590 -13.810 1.00 83.44 75 SER A O 1
ATOM 546 N N . TRP A 1 76 ? 9.874 -2.913 -11.713 1.00 79.06 76 TRP A N 1
ATOM 547 C CA . TRP A 1 76 ? 9.884 -1.487 -12.055 1.00 79.06 76 TRP A CA 1
ATOM 548 C C . TRP A 1 76 ? 11.258 -0.988 -12.476 1.00 79.06 76 TRP A C 1
ATOM 550 O O . TRP A 1 76 ? 11.362 -0.231 -13.445 1.00 79.06 76 TRP A O 1
ATOM 560 N N . GLU A 1 77 ? 12.310 -1.425 -11.787 1.00 73.44 77 GLU A N 1
ATOM 561 C CA . GLU A 1 77 ? 13.685 -1.099 -12.162 1.00 73.44 77 GLU A CA 1
ATOM 562 C C . GLU A 1 77 ? 13.964 -1.559 -13.600 1.00 73.44 77 GLU A C 1
ATOM 564 O O . GLU A 1 77 ? 14.381 -0.751 -14.438 1.00 73.44 77 GLU A O 1
ATOM 569 N N . CYS A 1 78 ? 13.602 -2.803 -13.935 1.00 67.69 78 CYS A N 1
ATOM 570 C CA . CYS A 1 78 ? 13.731 -3.350 -15.288 1.00 67.69 78 CYS A CA 1
ATOM 571 C C . CYS A 1 78 ? 12.909 -2.585 -16.344 1.00 67.69 78 CYS A C 1
ATOM 573 O O . CYS A 1 78 ? 13.369 -2.387 -17.474 1.00 67.69 78 CYS A O 1
ATOM 575 N N . GLN A 1 79 ? 11.691 -2.150 -16.010 1.00 64.81 79 GLN A N 1
ATOM 576 C CA . GLN A 1 79 ? 10.840 -1.377 -16.924 1.00 64.81 79 GLN A CA 1
ATOM 577 C C . GLN A 1 79 ? 11.386 0.031 -17.188 1.00 64.81 79 GLN A C 1
ATOM 579 O O . GLN A 1 79 ? 11.289 0.523 -18.319 1.00 64.81 79 GLN A O 1
ATOM 584 N N . SER A 1 80 ? 11.987 0.670 -16.180 1.00 61.50 80 SER A N 1
ATOM 585 C CA . SER A 1 80 ? 12.585 2.001 -16.332 1.00 61.50 80 SER A CA 1
ATOM 586 C C . SER A 1 80 ? 13.742 1.983 -17.338 1.00 61.50 80 SER A C 1
ATOM 588 O O . SER A 1 80 ? 13.769 2.801 -18.258 1.00 61.50 80 SER A O 1
ATOM 590 N N . VAL A 1 81 ? 14.612 0.969 -17.249 1.00 64.81 81 VAL A N 1
ATOM 591 C CA . VAL A 1 81 ? 15.771 0.781 -18.136 1.00 64.81 81 VAL A CA 1
ATOM 592 C C . VAL A 1 81 ? 15.333 0.513 -19.576 1.00 64.81 81 VAL A C 1
ATOM 594 O O . VAL A 1 81 ? 15.899 1.053 -20.528 1.00 64.81 81 VAL A O 1
ATOM 597 N N . ARG A 1 82 ? 14.289 -0.302 -19.763 1.00 63.09 82 ARG A N 1
ATOM 598 C CA . ARG A 1 82 ? 13.724 -0.563 -21.096 1.00 63.09 82 ARG A CA 1
ATOM 599 C C . ARG A 1 82 ? 13.135 0.693 -21.730 1.00 63.09 82 ARG A C 1
ATOM 601 O O . ARG A 1 82 ? 13.320 0.914 -22.923 1.00 63.09 82 ARG A O 1
ATOM 608 N N . SER A 1 83 ? 12.443 1.511 -20.942 1.00 63.12 83 SER A N 1
ATOM 609 C CA . SER A 1 83 ? 11.809 2.736 -21.438 1.00 63.12 83 SER A CA 1
ATOM 610 C C . SER A 1 83 ? 12.846 3.765 -21.892 1.00 63.12 83 SER A C 1
ATOM 612 O O . SER A 1 83 ? 12.684 4.351 -22.961 1.00 63.12 83 SER A O 1
ATOM 614 N N . SER A 1 84 ? 13.944 3.930 -21.144 1.00 67.06 84 SER A N 1
ATOM 615 C CA . SER A 1 84 ? 15.031 4.838 -21.529 1.00 67.06 84 SER A CA 1
ATOM 616 C C . SER A 1 84 ? 15.751 4.392 -22.805 1.00 67.06 84 SER A C 1
ATOM 618 O O . SER A 1 84 ? 16.058 5.226 -23.652 1.00 67.06 84 SER A O 1
ATOM 620 N N . ALA A 1 85 ? 15.962 3.083 -22.983 1.00 67.25 85 ALA A N 1
ATOM 621 C CA . ALA A 1 85 ? 16.618 2.545 -24.176 1.00 67.25 85 ALA A CA 1
ATOM 622 C C . ALA A 1 85 ? 15.808 2.811 -25.461 1.00 67.25 85 ALA A C 1
ATOM 624 O O . ALA A 1 85 ? 16.362 3.238 -26.471 1.00 67.25 85 ALA A O 1
ATOM 625 N N . ILE A 1 86 ? 14.483 2.633 -25.405 1.00 73.31 86 ILE A N 1
ATOM 626 C CA . ILE A 1 86 ? 13.582 2.886 -26.543 1.00 73.31 86 ILE A CA 1
ATOM 627 C C . ILE A 1 86 ? 13.554 4.378 -26.917 1.00 73.31 86 ILE A C 1
ATOM 629 O O . ILE A 1 86 ? 13.458 4.731 -28.095 1.00 73.31 86 ILE A O 1
ATOM 633 N N . GLU A 1 87 ? 13.615 5.273 -25.930 1.00 72.88 87 GLU A N 1
ATOM 634 C CA . GLU A 1 87 ? 13.628 6.717 -26.178 1.00 72.88 87 GLU A CA 1
ATOM 635 C C . GLU A 1 87 ? 14.938 7.174 -26.839 1.00 72.88 87 GLU A C 1
ATOM 637 O O . GLU A 1 87 ? 14.918 8.012 -27.746 1.00 72.88 87 GLU A O 1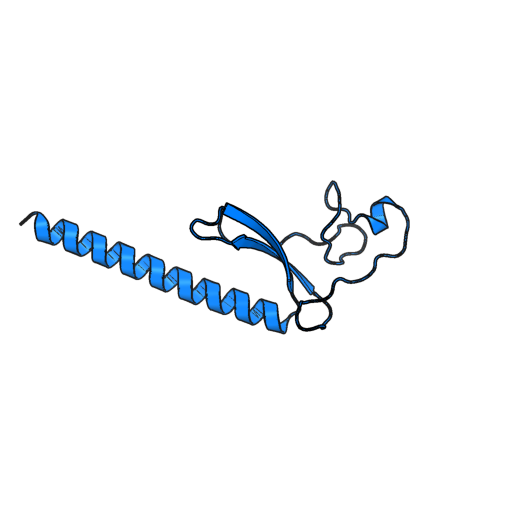
ATOM 642 N N . GLU A 1 88 ? 16.065 6.583 -26.439 1.00 75.00 88 GLU A N 1
ATOM 643 C CA . GLU A 1 88 ? 17.380 6.856 -27.019 1.00 75.00 88 GLU A CA 1
ATOM 644 C C . GLU A 1 88 ? 17.486 6.359 -28.469 1.00 75.00 88 GLU A C 1
ATOM 646 O O . GLU A 1 88 ? 17.916 7.111 -29.347 1.00 75.00 88 GLU A O 1
ATOM 651 N N . GLU A 1 89 ? 16.993 5.150 -28.750 1.00 76.25 89 GLU A N 1
ATOM 652 C CA . GLU A 1 89 ? 16.935 4.586 -30.103 1.00 76.25 89 GLU A CA 1
ATOM 653 C C . GLU A 1 89 ? 16.063 5.447 -31.032 1.00 76.25 89 GLU A C 1
ATOM 655 O O . GLU A 1 89 ? 16.516 5.885 -32.092 1.00 76.25 89 GLU A O 1
ATOM 660 N N . ARG A 1 90 ? 14.864 5.841 -30.578 1.00 75.38 90 ARG A N 1
ATOM 661 C CA . ARG A 1 90 ? 13.977 6.749 -31.328 1.00 75.38 90 ARG A CA 1
ATOM 662 C C . ARG A 1 90 ? 14.629 8.110 -31.602 1.00 75.3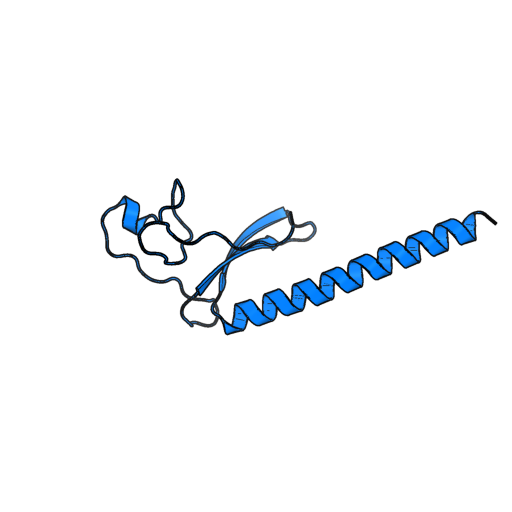8 90 ARG A C 1
ATOM 664 O O . ARG A 1 90 ? 14.364 8.740 -32.632 1.00 75.38 90 ARG A O 1
ATOM 671 N N . ARG A 1 91 ? 15.446 8.616 -3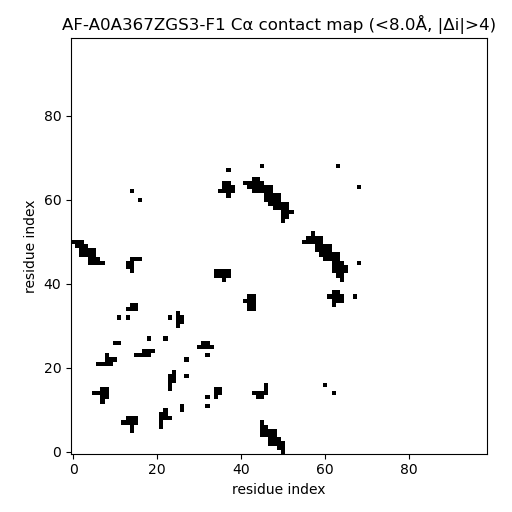0.673 1.00 79.25 91 ARG A N 1
ATOM 672 C CA . ARG A 1 91 ? 16.187 9.873 -30.855 1.00 79.25 91 ARG A CA 1
ATOM 673 C C . ARG A 1 91 ? 17.289 9.719 -31.903 1.00 79.25 91 ARG A C 1
ATOM 675 O O . ARG A 1 91 ? 17.445 10.619 -32.730 1.00 79.25 91 ARG A O 1
ATOM 682 N N . ALA A 1 92 ? 18.011 8.600 -31.888 1.00 76.25 92 ALA A N 1
ATOM 683 C CA . ALA A 1 92 ? 19.048 8.285 -32.866 1.00 76.25 92 ALA A CA 1
ATOM 684 C C . ALA A 1 92 ? 18.470 8.126 -34.284 1.00 76.25 92 ALA A C 1
ATOM 686 O O . ALA A 1 92 ? 19.002 8.716 -35.224 1.00 76.25 92 ALA A O 1
ATOM 687 N N . GLU A 1 93 ? 17.335 7.438 -34.438 1.00 75.94 93 GLU A N 1
ATOM 688 C CA . GLU A 1 93 ? 16.642 7.294 -35.728 1.00 75.94 93 GLU A CA 1
ATOM 689 C C . GLU A 1 93 ? 16.179 8.643 -36.296 1.00 75.94 93 GLU A C 1
ATOM 691 O O . GLU A 1 93 ? 16.384 8.928 -37.478 1.00 75.94 93 GLU A O 1
ATOM 696 N N . LYS A 1 94 ? 15.611 9.524 -35.458 1.00 76.56 94 LYS A N 1
ATOM 697 C CA . LYS A 1 94 ? 15.232 10.882 -35.887 1.00 76.56 94 LYS A CA 1
ATOM 698 C C . LYS A 1 94 ? 16.431 11.690 -36.381 1.00 76.56 94 LYS A C 1
ATOM 700 O O . LYS A 1 94 ? 16.311 12.378 -37.391 1.00 76.56 94 LYS A O 1
ATOM 705 N N . LEU A 1 95 ? 17.571 11.609 -35.694 1.00 77.56 95 LEU A N 1
ATOM 706 C CA . LEU A 1 95 ? 18.806 12.280 -36.111 1.00 77.56 95 LEU A CA 1
ATOM 707 C C . LEU A 1 95 ? 19.338 11.718 -37.435 1.00 77.56 95 LEU A C 1
ATOM 709 O O . LEU A 1 95 ? 19.735 12.497 -38.294 1.00 77.56 95 LEU A O 1
ATOM 713 N N . ALA A 1 96 ? 19.291 10.398 -37.626 1.00 73.62 96 ALA A N 1
ATOM 714 C CA . ALA A 1 96 ? 19.724 9.746 -38.861 1.00 73.62 96 ALA A CA 1
ATOM 715 C C . ALA A 1 96 ? 18.818 10.074 -40.063 1.00 73.62 96 ALA A C 1
ATOM 717 O O . ALA A 1 96 ? 19.309 10.201 -41.175 1.00 73.62 96 ALA A O 1
ATOM 718 N N . SER A 1 97 ? 17.512 10.267 -39.846 1.00 71.00 97 SER A N 1
ATOM 719 C CA . SER A 1 97 ? 16.547 10.623 -40.904 1.00 71.00 97 SER A CA 1
ATOM 720 C C . SER A 1 97 ? 16.621 12.077 -41.398 1.00 71.00 97 SER A C 1
ATOM 722 O O . SER A 1 97 ? 15.916 12.445 -42.335 1.00 71.00 97 SER A O 1
ATOM 724 N N . HIS A 1 98 ? 17.441 12.913 -40.754 1.00 59.41 98 HIS A N 1
ATOM 725 C CA . HIS A 1 98 ? 17.654 14.320 -41.105 1.00 59.41 98 HIS A CA 1
ATOM 726 C C . HIS A 1 98 ? 18.942 14.563 -41.918 1.00 59.41 98 HIS A C 1
ATOM 728 O O . HIS A 1 98 ? 19.277 15.724 -42.170 1.00 59.41 98 HIS A O 1
ATOM 734 N N . PHE A 1 99 ? 19.639 13.493 -42.321 1.00 53.59 99 PHE A N 1
ATOM 735 C CA . PHE A 1 99 ? 20.806 13.513 -43.207 1.00 53.59 99 PHE A CA 1
ATOM 736 C C . PHE A 1 99 ? 20.500 12.872 -44.561 1.00 53.59 99 PHE A C 1
ATOM 738 O O . PHE A 1 99 ? 19.749 11.872 -44.590 1.00 53.59 99 PHE A O 1
#

pLDDT: mean 87.94, std 12.37, range [48.75, 98.5]

Radius of gyration: 18.98 Å; Cα contacts (8 Å, |Δi|>4): 136; chains: 1; bounding box: 35×30×61 Å

Secondary structure (DSSP, 8-state):
---EEEPPPTTT----SSEETTEEHHHHTTPPP---B-TTSSBPSEEEEEEESTTS-EEEEEEE-HHHHHHHHHHHHHHHHHHHHHHHHHHHHHHHTT-

Mean predicted aligned error: 7.41 Å